Protein AF-A0A1X7JYI3-F1 (afdb_monomer_lite)

Organism: NCBI:txid561720

pLDDT: mean 80.23, std 15.39, range [43.34, 95.81]

InterPro domains:
  IPR036318 FAD-binding, type PCMH-like superfamily [SSF56176] (3-133)

Structure (mmCIF, N/CA/C/O backbone):
data_AF-A0A1X7JYI3-F1
#
_entry.id   AF-A0A1X7JYI3-F1
#
loop_
_atom_site.group_PDB
_atom_site.id
_atom_site.type_symbol
_atom_site.label_atom_id
_atom_site.label_alt_id
_atom_site.label_comp_id
_atom_site.label_asym_id
_atom_site.label_entity_id
_atom_site.label_seq_id
_atom_site.pdbx_PDB_ins_code
_atom_site.Cartn_x
_atom_site.Cartn_y
_atom_site.Cartn_z
_atom_site.occupancy
_atom_site.B_iso_or_equiv
_atom_site.auth_seq_id
_atom_site.auth_comp_id
_atom_site.auth_asym_id
_atom_site.auth_atom_id
_atom_site.pdbx_PDB_model_num
ATOM 1 N N . MET A 1 1 ? 2.845 10.199 -23.343 1.00 49.56 1 MET A N 1
ATOM 2 C CA . MET A 1 1 ? 1.492 9.600 -23.290 1.00 49.56 1 MET A CA 1
ATOM 3 C C . MET A 1 1 ? 1.306 9.140 -21.855 1.00 49.56 1 MET A C 1
ATOM 5 O O . MET A 1 1 ? 2.144 8.370 -21.413 1.00 49.56 1 MET A O 1
ATOM 9 N N . ASN A 1 2 ? 0.325 9.660 -21.110 1.00 53.06 2 ASN A N 1
ATOM 10 C CA . ASN A 1 2 ? 0.148 9.273 -19.703 1.00 53.06 2 ASN A CA 1
ATOM 11 C C . ASN A 1 2 ? -0.702 7.995 -19.648 1.00 53.06 2 ASN A C 1
ATOM 13 O O . ASN A 1 2 ? -1.826 8.034 -20.161 1.00 53.06 2 ASN A O 1
ATOM 17 N N . PRO A 1 3 ? -0.193 6.881 -19.086 1.00 55.44 3 PRO A N 1
ATOM 18 C CA . PRO A 1 3 ? -0.952 5.640 -19.009 1.00 55.44 3 PRO A CA 1
ATOM 19 C C . PRO A 1 3 ? -2.224 5.855 -18.186 1.00 55.44 3 PRO A C 1
ATOM 21 O O . PRO A 1 3 ? -2.179 6.416 -17.087 1.00 55.44 3 PRO A O 1
ATOM 24 N N . GLN A 1 4 ? -3.369 5.441 -18.734 1.00 59.31 4 GLN A N 1
ATOM 25 C CA . GLN A 1 4 ? -4.659 5.550 -18.047 1.00 59.31 4 GLN A CA 1
ATOM 26 C C . GLN A 1 4 ? -4.994 4.286 -17.252 1.00 59.31 4 GLN A C 1
ATOM 28 O O . GLN A 1 4 ? -5.739 4.362 -16.273 1.00 59.31 4 GLN A O 1
ATOM 33 N N . SER A 1 5 ? -4.411 3.149 -17.629 1.00 60.94 5 SER A N 1
ATOM 34 C CA . SER A 1 5 ? -4.537 1.866 -16.944 1.00 60.94 5 SER A CA 1
ATOM 35 C C . SER A 1 5 ? -3.173 1.264 -16.589 1.00 60.94 5 SER A C 1
ATOM 37 O O . SER A 1 5 ? -2.133 1.666 -17.112 1.00 60.94 5 SER A O 1
ATOM 39 N N . LEU A 1 6 ? -3.179 0.273 -15.689 1.00 57.66 6 LEU A N 1
ATOM 40 C CA . LEU A 1 6 ? -1.980 -0.508 -15.379 1.00 57.66 6 LEU A CA 1
ATOM 41 C C . LEU A 1 6 ? -1.507 -1.280 -16.616 1.00 57.66 6 LEU A C 1
ATOM 43 O O . LEU A 1 6 ? -0.316 -1.278 -16.885 1.00 57.66 6 LEU A O 1
ATOM 47 N N . GLU A 1 7 ? -2.419 -1.862 -17.401 1.00 58.38 7 GLU A N 1
ATOM 48 C CA . GLU A 1 7 ? -2.101 -2.563 -18.657 1.00 58.38 7 GLU A CA 1
ATOM 49 C C . GLU A 1 7 ? -1.442 -1.648 -19.699 1.00 58.38 7 GLU A C 1
ATOM 51 O O . GLU A 1 7 ? -0.496 -2.077 -20.360 1.00 58.38 7 GLU A O 1
ATOM 56 N N . ASP A 1 8 ? -1.855 -0.379 -19.796 1.00 62.91 8 ASP A N 1
ATOM 57 C CA . ASP A 1 8 ? -1.162 0.613 -20.634 1.00 62.91 8 ASP A CA 1
ATOM 58 C C . ASP A 1 8 ? 0.273 0.827 -20.153 1.00 62.91 8 ASP A C 1
ATOM 60 O O . ASP A 1 8 ? 1.184 0.990 -20.958 1.00 62.91 8 ASP A O 1
ATOM 64 N N . LEU A 1 9 ? 0.480 0.811 -18.835 1.00 60.69 9 LEU A N 1
ATOM 65 C CA . LEU A 1 9 ? 1.784 0.974 -18.204 1.00 60.69 9 LEU A CA 1
ATOM 66 C C . LEU A 1 9 ? 2.695 -0.231 -18.478 1.00 60.69 9 LEU A C 1
ATOM 68 O O . LEU A 1 9 ? 3.853 -0.029 -18.833 1.00 60.69 9 LEU A O 1
ATOM 72 N N . PHE A 1 10 ? 2.170 -1.461 -18.411 1.00 56.66 10 PHE A N 1
ATOM 73 C CA . PHE A 1 10 ? 2.899 -2.669 -18.834 1.00 56.66 10 PHE A CA 1
ATOM 74 C C . PHE A 1 10 ? 3.205 -2.652 -20.332 1.00 56.66 10 PHE A C 1
ATOM 76 O O . PHE A 1 10 ? 4.313 -2.985 -20.738 1.00 56.66 10 PHE A O 1
ATOM 83 N N . THR A 1 11 ? 2.250 -2.216 -21.154 1.00 60.12 11 THR A N 1
ATOM 84 C CA . THR A 1 11 ? 2.425 -2.136 -22.610 1.00 60.12 11 THR A CA 1
ATOM 85 C C . THR A 1 11 ? 3.463 -1.077 -22.998 1.00 60.12 11 THR A C 1
ATOM 87 O O . THR A 1 11 ? 4.259 -1.299 -23.906 1.00 60.12 11 THR A O 1
ATOM 90 N N . LEU A 1 12 ? 3.496 0.057 -22.289 1.00 54.78 12 LEU A N 1
ATOM 91 C CA . LEU A 1 12 ? 4.497 1.116 -22.456 1.00 54.78 12 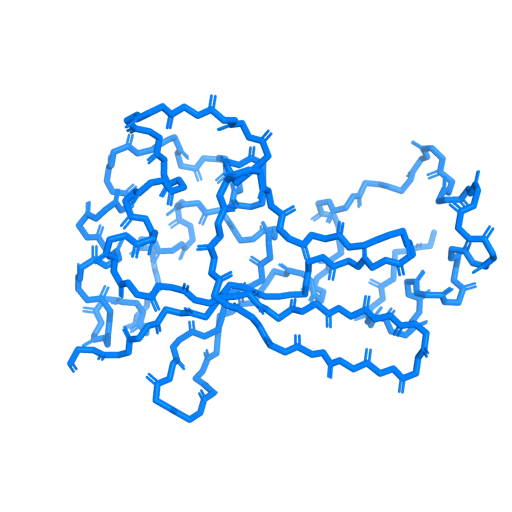LEU A CA 1
ATOM 92 C C . LEU A 1 12 ? 5.885 0.711 -21.947 1.00 54.78 12 LEU A C 1
ATOM 94 O O . LEU A 1 12 ? 6.880 1.158 -22.510 1.00 54.78 12 LEU A O 1
ATOM 98 N N . ALA A 1 13 ? 5.957 -0.106 -20.895 1.00 50.31 13 ALA A N 1
ATOM 99 C CA . ALA A 1 13 ? 7.217 -0.563 -20.311 1.00 50.31 13 ALA A CA 1
ATOM 100 C C . ALA A 1 13 ? 7.895 -1.695 -21.109 1.00 50.31 13 ALA A C 1
ATOM 102 O O . ALA A 1 13 ? 9.081 -1.945 -20.898 1.00 50.31 13 ALA A O 1
ATOM 103 N N . GLY A 1 14 ? 7.178 -2.357 -22.029 1.00 60.28 14 GLY A N 1
ATOM 104 C CA . GLY A 1 14 ? 7.713 -3.450 -22.848 1.00 60.28 14 GLY A CA 1
ATOM 105 C C . GLY A 1 14 ? 8.355 -4.560 -21.999 1.00 60.28 14 GLY A C 1
ATOM 106 O O . GLY A 1 14 ? 7.758 -5.035 -21.035 1.00 60.28 14 GLY A O 1
ATOM 107 N N . ASP A 1 15 ? 9.591 -4.939 -22.344 1.00 46.47 15 ASP A N 1
ATOM 108 C CA . ASP A 1 15 ? 10.493 -5.771 -21.533 1.00 46.47 15 ASP A CA 1
ATOM 109 C C . ASP A 1 15 ? 11.319 -4.871 -20.595 1.00 46.47 15 ASP A C 1
ATOM 111 O O . ASP A 1 15 ? 12.415 -4.495 -20.983 1.00 46.47 15 ASP A O 1
ATOM 115 N N . TRP A 1 16 ? 10.783 -4.479 -19.428 1.00 51.78 16 TRP A N 1
ATOM 116 C CA . TRP A 1 16 ? 11.396 -3.993 -18.155 1.00 51.78 16 TRP A CA 1
ATOM 117 C C . TRP A 1 16 ? 12.772 -3.269 -18.078 1.00 51.78 16 TRP A C 1
ATOM 119 O O . TRP A 1 16 ? 13.213 -2.922 -16.985 1.00 51.78 16 TRP A O 1
ATOM 129 N N . ALA A 1 17 ? 13.444 -2.950 -19.178 1.00 44.91 17 ALA A N 1
ATOM 130 C CA . ALA A 1 17 ? 14.729 -2.262 -19.268 1.00 44.91 17 ALA A CA 1
ATOM 131 C C . ALA A 1 17 ? 14.561 -0.765 -19.575 1.00 44.91 17 ALA A C 1
ATOM 133 O O . ALA A 1 17 ? 15.544 -0.030 -19.659 1.00 44.91 17 ALA A O 1
ATOM 134 N N . GLY A 1 18 ? 13.324 -0.298 -19.747 1.00 43.34 18 GLY A N 1
ATOM 135 C CA . GLY A 1 18 ? 13.061 1.085 -20.099 1.00 43.34 18 GLY A CA 1
ATOM 136 C C . GLY A 1 18 ? 11.595 1.451 -19.986 1.00 43.34 18 GLY A C 1
ATOM 137 O O . GLY A 1 18 ? 10.930 1.643 -20.998 1.00 43.34 18 GLY A O 1
ATOM 138 N N . LEU A 1 19 ? 11.118 1.692 -18.760 1.00 45.94 19 LEU A N 1
ATOM 139 C CA . LEU A 1 19 ? 10.217 2.837 -18.628 1.00 45.94 19 LEU A CA 1
ATOM 140 C C . LEU A 1 19 ? 10.972 4.025 -19.249 1.00 45.94 19 LEU A C 1
ATOM 142 O O . LEU A 1 19 ? 12.139 4.224 -18.887 1.00 45.94 19 LEU A O 1
ATOM 146 N N . PRO A 1 20 ? 10.390 4.774 -20.203 1.00 48.44 20 PRO A N 1
ATOM 147 C CA . PRO A 1 20 ? 11.027 5.991 -20.675 1.00 48.44 20 PRO A CA 1
ATOM 148 C C . PRO A 1 20 ? 11.396 6.808 -19.436 1.00 48.44 20 PRO A C 1
ATOM 150 O O . PRO A 1 20 ? 10.543 6.983 -18.563 1.00 48.44 20 PRO A O 1
ATOM 153 N N . GLN A 1 21 ? 12.646 7.276 -19.333 1.00 50.69 21 GLN A N 1
ATOM 154 C CA . GLN A 1 21 ? 13.122 8.059 -18.176 1.00 50.69 21 GLN A CA 1
ATOM 155 C C . GLN A 1 21 ? 12.273 9.328 -17.928 1.00 50.69 21 GLN A C 1
ATOM 157 O O . GLN A 1 21 ? 12.406 9.975 -16.894 1.00 50.69 21 GLN A O 1
ATOM 162 N N . ASP A 1 22 ? 11.358 9.624 -18.854 1.00 50.53 22 ASP A N 1
ATOM 163 C CA . ASP A 1 22 ? 10.464 10.768 -18.899 1.00 50.53 22 ASP A CA 1
ATOM 164 C C . ASP A 1 22 ? 9.022 10.454 -18.429 1.00 50.53 22 ASP A C 1
ATOM 166 O O . ASP A 1 22 ? 8.158 11.330 -18.488 1.00 50.53 22 ASP A O 1
ATOM 170 N N . VAL A 1 23 ? 8.707 9.224 -17.989 1.00 50.19 23 VAL A N 1
ATOM 171 C CA . VAL A 1 23 ? 7.385 8.912 -17.409 1.00 50.19 23 VAL A CA 1
ATOM 172 C C . VAL A 1 23 ? 7.377 9.288 -15.931 1.00 50.19 23 VAL A C 1
ATOM 174 O O . VAL A 1 23 ? 7.816 8.522 -15.074 1.00 50.19 23 VAL A O 1
ATOM 177 N N . SER A 1 24 ? 6.818 10.459 -15.623 1.00 55.44 24 SER A N 1
ATOM 178 C CA . SER A 1 24 ? 6.459 10.787 -14.244 1.00 55.44 24 SER A CA 1
ATOM 179 C C . SER A 1 24 ? 5.333 9.862 -13.779 1.00 55.44 24 SER A C 1
ATOM 181 O O . SER A 1 24 ? 4.204 9.927 -14.271 1.00 55.44 24 SER A O 1
ATOM 183 N N . LEU A 1 25 ? 5.628 8.998 -12.805 1.00 58.38 25 LEU A N 1
ATOM 184 C CA . LEU A 1 25 ? 4.623 8.137 -12.174 1.00 58.38 25 LEU A CA 1
ATOM 185 C C . LEU A 1 25 ? 3.559 8.952 -11.414 1.00 58.38 25 LEU A C 1
ATOM 187 O O . LEU A 1 25 ? 2.485 8.430 -11.116 1.00 58.38 25 LEU A O 1
ATOM 191 N N . GLU A 1 26 ? 3.823 10.234 -11.127 1.00 55.53 26 GLU A N 1
ATOM 192 C CA . GLU A 1 26 ? 2.874 11.148 -10.477 1.00 55.53 26 GLU A CA 1
ATOM 193 C C . GLU A 1 26 ? 1.648 11.439 -11.350 1.00 55.53 26 GLU A C 1
ATOM 195 O O . GLU A 1 26 ? 0.577 11.730 -10.828 1.00 55.53 26 GLU A O 1
ATOM 200 N N . ASP A 1 27 ? 1.759 11.293 -12.670 1.00 54.19 27 ASP A N 1
ATOM 201 C CA . ASP A 1 27 ? 0.639 11.511 -13.590 1.00 54.19 27 ASP A CA 1
ATOM 202 C C . ASP A 1 27 ? -0.177 10.239 -13.866 1.00 54.19 27 ASP A C 1
ATOM 204 O O . ASP A 1 27 ? -1.195 10.261 -14.573 1.00 54.19 27 ASP A O 1
ATOM 208 N N . VAL A 1 28 ? 0.242 9.108 -13.296 1.00 63.22 28 VAL A N 1
ATOM 209 C CA . VAL A 1 28 ? -0.394 7.810 -13.497 1.00 63.22 28 VAL A CA 1
ATOM 210 C C . VAL A 1 28 ? -1.570 7.665 -12.535 1.00 63.22 28 VAL A C 1
ATOM 212 O O . VAL A 1 28 ? -1.458 7.168 -11.411 1.00 63.22 28 VAL A O 1
ATOM 215 N N . ARG A 1 29 ? -2.754 8.076 -12.998 1.00 62.12 29 ARG A N 1
ATOM 216 C CA . ARG A 1 29 ? -3.994 8.049 -12.199 1.00 62.12 29 ARG A CA 1
ATOM 217 C C . ARG A 1 29 ? -4.332 6.660 -11.653 1.00 62.12 29 ARG A C 1
ATOM 219 O O . ARG A 1 29 ? -4.883 6.564 -10.557 1.00 62.12 29 ARG A O 1
ATOM 226 N N . CYS A 1 30 ? -3.978 5.589 -12.367 1.00 65.81 30 CYS A N 1
ATOM 227 C CA . CYS A 1 30 ? -4.233 4.216 -11.921 1.00 65.81 30 CYS A CA 1
ATOM 228 C C . CYS A 1 30 ? -3.364 3.774 -10.728 1.00 65.81 30 CYS A C 1
ATOM 230 O O . CYS A 1 30 ? -3.592 2.694 -10.190 1.00 65.81 30 CYS A O 1
ATOM 232 N N . LEU A 1 31 ? -2.414 4.600 -10.275 1.00 74.62 31 LEU A N 1
ATOM 233 C CA . LEU A 1 31 ? -1.649 4.400 -9.039 1.00 74.62 31 LEU A CA 1
ATOM 234 C C . LEU A 1 31 ? -2.124 5.306 -7.888 1.00 74.62 31 LEU A C 1
ATOM 236 O O . LEU A 1 31 ? -1.579 5.234 -6.788 1.00 74.62 31 LEU A O 1
ATOM 240 N N . GLN A 1 32 ? -3.139 6.149 -8.119 1.00 83.06 32 GLN A N 1
ATOM 241 C CA . GLN A 1 32 ? -3.635 7.153 -7.173 1.00 83.06 32 GLN A CA 1
ATOM 242 C C . GLN A 1 32 ? -5.106 6.934 -6.795 1.00 83.06 32 GLN A C 1
ATOM 244 O O . GLN A 1 32 ? -5.989 7.752 -7.087 1.00 83.06 32 GLN A O 1
ATOM 249 N N . TRP A 1 33 ? -5.379 5.829 -6.114 1.00 88.06 33 TRP A N 1
ATOM 250 C CA . TRP A 1 33 ? -6.728 5.435 -5.716 1.00 88.06 33 TRP A CA 1
ATOM 251 C C . TRP A 1 33 ? -6.746 4.828 -4.313 1.00 88.06 33 TRP A C 1
ATOM 253 O O . TRP A 1 33 ? -5.740 4.323 -3.823 1.00 88.06 33 TRP A O 1
ATOM 263 N N . ILE A 1 34 ? -7.911 4.900 -3.676 1.00 91.06 34 ILE A N 1
ATOM 264 C CA . ILE A 1 34 ? -8.216 4.272 -2.389 1.00 91.06 34 ILE A CA 1
ATOM 265 C C . ILE A 1 34 ? -9.542 3.542 -2.592 1.00 91.06 34 ILE A C 1
ATOM 267 O O . ILE A 1 34 ? -10.511 4.166 -3.026 1.00 91.06 34 ILE A O 1
ATOM 271 N N . SER A 1 35 ? -9.587 2.241 -2.321 1.00 92.69 35 SER A N 1
ATOM 272 C CA . SER A 1 35 ? -10.793 1.419 -2.470 1.00 92.69 35 SER A CA 1
ATOM 273 C C . SER A 1 35 ? -10.836 0.327 -1.410 1.00 92.69 35 SER A C 1
ATOM 275 O O . SER A 1 35 ? -9.818 -0.023 -0.825 1.00 92.69 35 SER A O 1
ATOM 277 N N . ILE A 1 36 ? -12.012 -0.244 -1.184 1.00 91.81 36 ILE A N 1
ATOM 278 C CA . ILE A 1 36 ? -12.177 -1.432 -0.343 1.00 91.81 36 ILE A CA 1
ATOM 279 C C . ILE A 1 36 ? -11.950 -2.674 -1.213 1.00 91.81 36 ILE A C 1
ATOM 281 O O . ILE A 1 36 ? -12.452 -2.739 -2.338 1.00 91.81 36 ILE A O 1
ATOM 285 N N . LYS A 1 37 ? -11.198 -3.649 -0.698 1.00 90.44 37 LYS A N 1
ATOM 286 C CA . LYS A 1 37 ? -10.955 -4.956 -1.318 1.00 90.44 37 LYS A CA 1
ATOM 287 C C . LYS A 1 37 ? -11.061 -6.043 -0.244 1.00 90.44 37 LYS A C 1
ATOM 289 O O . LYS A 1 37 ? -10.103 -6.300 0.478 1.00 90.44 37 LYS A O 1
ATOM 294 N N . GLY A 1 38 ? -12.231 -6.673 -0.141 1.00 91.19 38 GLY A N 1
ATOM 295 C CA . GLY A 1 38 ? -12.513 -7.614 0.950 1.00 91.19 38 GLY A CA 1
ATOM 296 C C . GLY A 1 38 ? -12.374 -6.926 2.310 1.00 91.19 38 GLY A C 1
ATOM 297 O 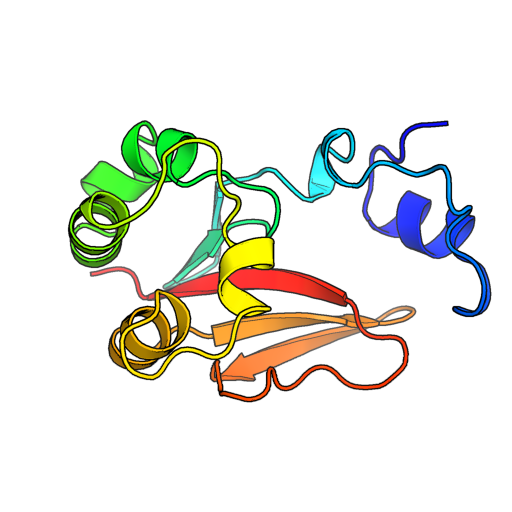O . GLY A 1 38 ? -12.901 -5.830 2.491 1.00 91.19 38 GLY A O 1
ATOM 298 N N . ASP A 1 39 ? -11.603 -7.531 3.211 1.00 94.12 39 ASP A N 1
ATOM 299 C CA . ASP A 1 39 ? -11.347 -7.024 4.568 1.00 94.12 39 ASP A CA 1
ATOM 300 C C . ASP A 1 39 ? -10.191 -6.008 4.637 1.00 94.12 39 ASP A C 1
ATOM 302 O O . ASP A 1 39 ? -9.622 -5.758 5.701 1.00 94.12 39 ASP A O 1
ATOM 306 N N . TYR A 1 40 ? -9.819 -5.421 3.494 1.00 95.06 40 TYR A N 1
ATOM 307 C CA . TYR A 1 40 ? -8.712 -4.478 3.383 1.00 95.06 40 TYR A CA 1
ATOM 308 C C . TYR A 1 40 ? -9.133 -3.167 2.721 1.00 95.06 40 TYR A C 1
ATOM 310 O O . TYR A 1 40 ? -9.931 -3.129 1.780 1.00 95.06 40 TYR A O 1
ATOM 318 N N . LEU A 1 41 ? -8.502 -2.080 3.156 1.00 95.25 41 LEU A N 1
ATOM 319 C CA . LEU A 1 41 ? -8.403 -0.842 2.405 1.00 95.25 41 LEU A CA 1
ATOM 320 C C . LEU A 1 41 ? -7.181 -0.926 1.485 1.00 95.25 41 LEU A C 1
ATOM 322 O O . LEU A 1 41 ? -6.041 -0.942 1.945 1.00 95.25 41 LEU A O 1
ATOM 326 N N . ALA A 1 42 ? -7.422 -0.981 0.182 1.00 93.94 42 ALA A N 1
ATOM 327 C CA . ALA A 1 42 ? -6.392 -1.014 -0.840 1.00 93.94 42 ALA A CA 1
ATOM 328 C C . ALA A 1 42 ? -6.047 0.411 -1.297 1.00 93.94 42 ALA A C 1
ATOM 330 O O . ALA A 1 42 ? -6.928 1.194 -1.668 1.00 93.94 42 ALA A O 1
ATOM 331 N N . ILE A 1 43 ? -4.758 0.746 -1.249 1.00 94.25 43 ILE A N 1
ATOM 332 C CA . ILE A 1 43 ? -4.238 2.092 -1.500 1.00 94.25 43 ILE A CA 1
ATOM 333 C C . ILE A 1 43 ? -3.145 2.019 -2.560 1.00 94.25 43 ILE A C 1
ATOM 335 O O . ILE A 1 43 ? -2.156 1.307 -2.394 1.00 94.25 43 ILE A O 1
ATOM 339 N N . GLY A 1 44 ? -3.312 2.764 -3.651 1.00 92.19 44 GLY A N 1
ATOM 340 C CA . GLY A 1 44 ? -2.300 2.857 -4.698 1.00 92.19 44 GLY A CA 1
ATOM 341 C C . GLY A 1 44 ? -1.010 3.535 -4.201 1.00 92.19 44 GLY A C 1
ATOM 342 O O . GLY A 1 44 ? -1.068 4.431 -3.353 1.00 92.19 44 GLY A O 1
ATOM 343 N N . PRO A 1 45 ? 0.168 3.153 -4.721 1.00 89.69 45 PRO A N 1
ATOM 344 C CA . PRO A 1 45 ? 1.458 3.614 -4.204 1.00 89.69 45 PRO A CA 1
ATOM 345 C C . PRO A 1 45 ? 1.682 5.120 -4.381 1.00 89.69 45 PRO A C 1
ATOM 347 O O . PRO A 1 45 ? 2.426 5.710 -3.607 1.00 89.69 45 PRO A O 1
ATOM 350 N N . MET A 1 46 ? 1.020 5.762 -5.346 1.00 89.75 46 MET A N 1
ATOM 351 C CA . MET A 1 46 ? 1.164 7.200 -5.604 1.00 89.75 46 MET A CA 1
ATOM 352 C C . MET A 1 46 ? 0.166 8.052 -4.808 1.00 89.75 46 MET A C 1
ATOM 354 O O . MET A 1 46 ? 0.095 9.266 -4.986 1.00 89.75 46 MET A O 1
ATOM 358 N N . VAL A 1 47 ? -0.634 7.449 -3.922 1.00 90.75 47 VAL A N 1
ATOM 359 C CA . VAL A 1 47 ? -1.491 8.207 -3.006 1.00 90.75 47 VAL A CA 1
ATOM 360 C C . VAL A 1 47 ? -0.619 8.911 -1.967 1.00 90.75 47 VAL A C 1
ATOM 362 O O . VAL A 1 47 ? 0.187 8.283 -1.281 1.00 90.75 47 VAL A O 1
ATOM 365 N N . THR A 1 48 ? -0.802 10.224 -1.835 1.00 92.31 48 THR A N 1
ATOM 366 C CA . THR A 1 48 ? -0.096 11.036 -0.840 1.00 92.31 48 THR A CA 1
ATOM 367 C C . THR A 1 48 ? -0.689 10.888 0.557 1.00 92.31 48 THR A C 1
ATOM 369 O O . THR A 1 48 ? -1.890 10.645 0.720 1.00 92.31 48 THR A O 1
ATOM 372 N N . TRP A 1 49 ? 0.119 11.113 1.594 1.00 92.06 49 TRP A N 1
ATOM 373 C CA . TRP A 1 49 ? -0.371 11.100 2.978 1.00 92.06 49 TRP A CA 1
ATOM 374 C C . TRP A 1 49 ? -1.434 12.165 3.246 1.00 92.06 49 TRP A C 1
ATOM 376 O O . TRP A 1 49 ? -2.359 11.920 4.020 1.00 92.06 49 TRP A O 1
ATOM 386 N N . GLY A 1 50 ? -1.365 13.319 2.575 1.00 93.12 50 GLY A N 1
ATOM 387 C CA . GLY A 1 50 ? -2.428 14.324 2.617 1.00 93.1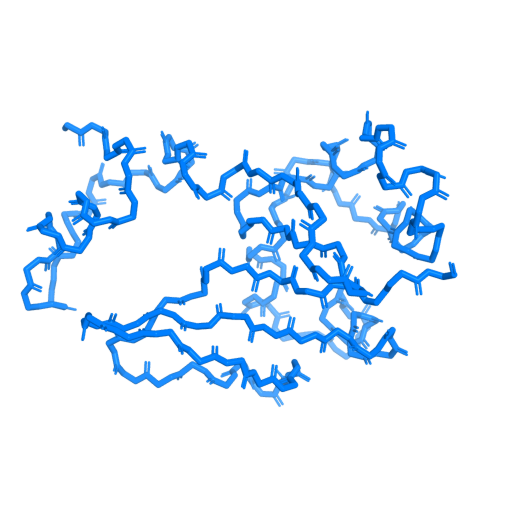2 50 GLY A CA 1
ATOM 388 C C . GLY A 1 50 ? -3.759 13.778 2.090 1.00 93.12 50 GLY A C 1
ATOM 389 O O . GLY A 1 50 ? -4.803 13.981 2.710 1.00 93.12 50 GLY A O 1
ATOM 390 N N . ARG A 1 51 ? -3.728 13.004 0.997 1.00 93.44 51 ARG A N 1
ATOM 391 C CA . ARG A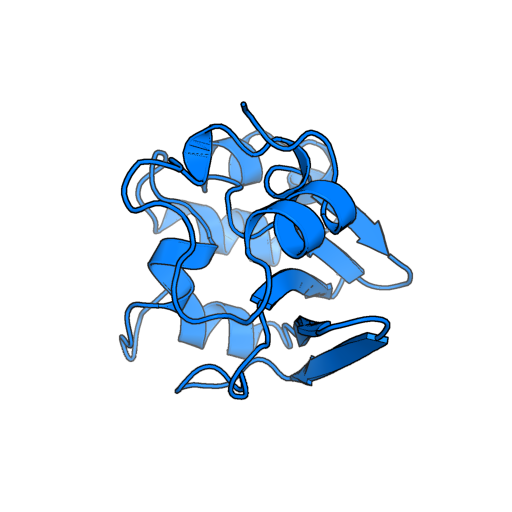 1 51 ? -4.924 12.360 0.435 1.00 93.44 51 ARG A CA 1
ATOM 392 C C . ARG A 1 51 ? -5.445 11.217 1.307 1.00 93.44 51 ARG A C 1
ATOM 394 O O . ARG A 1 51 ? -6.658 11.059 1.406 1.00 93.44 51 ARG A O 1
ATOM 401 N N . ILE A 1 52 ? -4.561 10.465 1.969 1.00 94.31 52 ILE A N 1
ATOM 402 C CA . ILE A 1 52 ? -4.945 9.460 2.977 1.00 94.31 52 ILE A CA 1
ATOM 403 C C . ILE A 1 52 ? -5.704 10.139 4.125 1.00 94.31 52 ILE A C 1
ATOM 405 O O . ILE A 1 52 ? -6.806 9.713 4.458 1.00 94.31 52 ILE A O 1
ATOM 409 N N . ARG A 1 53 ? -5.179 11.245 4.670 1.00 94.44 53 ARG A N 1
ATOM 410 C CA . ARG A 1 53 ? -5.845 12.013 5.741 1.00 94.44 53 ARG A CA 1
ATOM 411 C C . ARG A 1 53 ? -7.203 12.564 5.325 1.00 94.44 53 ARG A C 1
ATOM 413 O O . ARG A 1 53 ? -8.146 12.528 6.109 1.00 94.44 53 ARG A O 1
ATOM 420 N N . GLY A 1 54 ? -7.299 13.089 4.106 1.00 92.94 54 GLY A N 1
ATOM 421 C CA . GLY A 1 54 ? -8.530 13.671 3.571 1.00 92.94 54 GLY A CA 1
ATOM 422 C C . GLY A 1 54 ? -9.568 12.649 3.098 1.00 92.94 54 GLY A C 1
ATOM 423 O O . GLY A 1 54 ? -10.630 13.053 2.639 1.00 92.94 54 GLY A O 1
ATOM 424 N N . SER A 1 55 ? -9.279 11.346 3.156 1.00 94.38 55 SER A N 1
ATOM 425 C CA . SER A 1 55 ? -10.188 10.315 2.658 1.00 94.38 55 SER A CA 1
ATOM 426 C C . SER A 1 55 ? -11.246 9.945 3.695 1.00 94.38 55 SER A C 1
ATOM 428 O O . SER A 1 55 ? -10.927 9.372 4.736 1.00 94.38 55 SER A O 1
ATOM 430 N N . ASP A 1 56 ? -12.520 10.159 3.358 1.00 93.25 56 ASP A N 1
ATOM 431 C CA . ASP A 1 56 ? -13.658 9.707 4.170 1.00 93.25 56 ASP A CA 1
ATOM 432 C C . ASP A 1 56 ? -13.618 8.199 4.464 1.00 93.25 56 ASP A C 1
ATOM 434 O O . ASP A 1 56 ? -14.026 7.766 5.541 1.00 93.25 56 ASP A O 1
ATOM 438 N N . LEU A 1 57 ? -13.133 7.389 3.512 1.00 91.31 57 LEU A N 1
ATOM 439 C CA . LEU A 1 57 ? -12.986 5.942 3.693 1.00 91.31 57 LEU A CA 1
ATOM 440 C C . LEU A 1 57 ? -11.932 5.626 4.754 1.00 91.31 57 LEU A C 1
ATOM 442 O O . LEU A 1 57 ? -12.205 4.844 5.658 1.00 91.31 57 LEU A O 1
ATOM 446 N N . VAL A 1 58 ? -10.758 6.261 4.677 1.00 93.31 58 VAL A N 1
ATOM 447 C CA . VAL A 1 58 ? -9.688 6.078 5.672 1.00 93.31 58 VAL A CA 1
ATOM 448 C C . VAL A 1 58 ? -10.168 6.515 7.051 1.00 93.31 58 VAL A C 1
ATOM 450 O O . VAL A 1 58 ? -10.006 5.775 8.017 1.00 93.31 58 VAL A O 1
ATOM 453 N N . GLN A 1 59 ? -10.807 7.683 7.140 1.00 93.81 59 GLN A N 1
ATOM 454 C CA . GLN A 1 59 ? -11.288 8.224 8.411 1.00 93.81 59 GLN A CA 1
ATOM 455 C C . GLN A 1 59 ? -12.312 7.315 9.098 1.00 93.81 59 GLN A C 1
ATOM 457 O O . GLN A 1 59 ? -12.339 7.250 10.324 1.00 93.81 59 GLN A O 1
ATOM 462 N N . LYS A 1 60 ? -13.148 6.614 8.322 1.00 92.12 60 LYS A N 1
ATOM 463 C CA . LYS A 1 60 ? -14.195 5.733 8.857 1.00 92.12 60 LYS A CA 1
ATOM 464 C C . LYS A 1 60 ? -13.723 4.306 9.110 1.00 92.12 60 LYS A C 1
ATOM 466 O O . LYS A 1 60 ? -14.187 3.695 10.063 1.00 92.12 60 LYS A O 1
ATOM 471 N N . LEU A 1 61 ? -12.871 3.767 8.239 1.00 92.75 61 LEU A N 1
ATOM 472 C CA . LEU A 1 61 ? -12.617 2.323 8.161 1.00 92.75 61 LEU A CA 1
ATOM 473 C C . LEU A 1 61 ? -11.189 1.922 8.545 1.00 92.75 61 LEU A C 1
ATOM 475 O O . LEU A 1 61 ? -10.934 0.751 8.802 1.00 92.75 61 LEU A O 1
ATOM 479 N N . ALA A 1 62 ? -10.255 2.874 8.582 1.00 92.31 62 ALA A N 1
ATOM 480 C CA . ALA A 1 62 ? -8.856 2.618 8.915 1.00 92.31 62 ALA A CA 1
ATOM 481 C C . ALA A 1 62 ? -8.310 3.688 9.886 1.00 92.31 62 ALA A C 1
ATOM 483 O O . ALA A 1 62 ? -7.363 4.407 9.551 1.00 92.31 62 ALA A O 1
ATOM 484 N N . PRO A 1 63 ? -8.875 3.816 11.104 1.00 91.56 63 PRO A N 1
ATOM 485 C CA . PRO A 1 63 ? -8.456 4.831 12.074 1.00 91.56 63 PRO A CA 1
ATOM 486 C C . PRO A 1 63 ? -6.973 4.712 12.455 1.00 91.56 63 PRO A C 1
ATOM 488 O O . PRO A 1 63 ? -6.295 5.728 12.588 1.00 91.56 63 PRO A O 1
ATOM 491 N N . SER A 1 64 ? -6.430 3.494 12.541 1.00 90.81 64 SER A N 1
ATOM 492 C CA . SER A 1 64 ? -5.002 3.275 12.810 1.00 90.81 64 SER A CA 1
ATOM 493 C C . SER A 1 64 ? -4.104 3.791 11.680 1.00 90.81 64 SER A C 1
ATOM 495 O O . SER A 1 64 ? -3.027 4.328 11.936 1.00 90.81 64 SER A O 1
ATOM 497 N N . LEU A 1 65 ? -4.558 3.700 10.424 1.00 92.38 65 LEU A N 1
ATOM 498 C CA . LEU A 1 65 ? -3.869 4.317 9.289 1.00 92.38 65 LEU A CA 1
ATOM 499 C C . LEU A 1 65 ? -3.976 5.844 9.334 1.00 92.38 65 LEU A C 1
ATOM 501 O O . LEU A 1 65 ? -3.010 6.536 9.011 1.00 92.38 65 LEU A O 1
ATOM 505 N N . LEU A 1 66 ? -5.133 6.383 9.730 1.00 92.69 66 LEU A N 1
ATOM 506 C CA . LEU A 1 66 ? -5.310 7.824 9.890 1.00 92.69 66 LEU A CA 1
ATOM 507 C C . LEU A 1 66 ? -4.357 8.381 10.953 1.00 92.69 66 LEU A C 1
ATOM 509 O O . LEU A 1 66 ? -3.696 9.388 10.702 1.00 92.69 66 LEU A O 1
ATOM 513 N N . GLU A 1 67 ? -4.254 7.730 12.110 1.00 91.69 67 GLU A N 1
ATOM 514 C CA . GLU A 1 67 ? -3.320 8.113 13.171 1.00 91.69 67 GLU A CA 1
ATOM 515 C C . GLU A 1 67 ? -1.875 8.057 12.670 1.00 91.69 67 GLU A C 1
ATOM 517 O O . GLU A 1 67 ? -1.142 9.045 12.761 1.00 91.69 67 GLU A O 1
ATOM 522 N N . LEU A 1 68 ? -1.499 6.938 12.040 1.00 89.56 68 LEU A N 1
ATOM 523 C CA . LEU A 1 68 ? -0.192 6.758 11.422 1.00 89.56 68 LEU A CA 1
ATOM 524 C C . LEU A 1 68 ? 0.137 7.903 10.458 1.00 89.56 68 LEU A C 1
ATOM 526 O O . LEU A 1 68 ? 1.237 8.460 10.496 1.00 89.56 68 LEU A O 1
ATOM 530 N N . SER A 1 69 ? -0.828 8.271 9.614 1.00 90.44 69 SER A N 1
ATOM 531 C CA . SER A 1 69 ? -0.630 9.254 8.560 1.00 90.44 69 SER A CA 1
ATOM 532 C C . SER A 1 69 ? -0.187 10.614 9.088 1.00 90.44 69 SER A C 1
ATOM 534 O O . SER A 1 69 ? 0.479 11.320 8.340 1.00 90.44 69 SER A O 1
ATOM 536 N N . GLN A 1 70 ? -0.499 10.990 10.337 1.00 88.88 70 GLN A N 1
ATOM 537 C CA . GLN A 1 70 ? -0.157 12.297 10.921 1.00 88.88 70 GLN A CA 1
ATOM 538 C C . GLN A 1 70 ? 1.353 12.515 11.082 1.00 88.88 70 GLN A C 1
ATOM 540 O O . GLN A 1 70 ? 1.805 13.658 11.098 1.00 88.88 70 GLN A O 1
ATOM 545 N N . GLY A 1 71 ? 2.137 11.435 11.153 1.00 85.94 71 GLY A N 1
ATOM 546 C CA . GLY A 1 71 ? 3.591 11.492 11.322 1.00 85.94 71 GLY A CA 1
ATOM 547 C C . GLY A 1 71 ? 4.393 11.788 10.050 1.00 85.94 71 GLY A C 1
ATOM 548 O O . GLY A 1 71 ? 5.616 11.843 10.128 1.00 85.94 71 GLY A O 1
ATOM 549 N N . PHE A 1 72 ? 3.739 11.953 8.894 1.00 84.62 72 PHE A N 1
ATOM 550 C CA . PHE A 1 72 ? 4.410 12.062 7.591 1.00 84.62 72 PHE A CA 1
ATOM 551 C C . PHE A 1 72 ? 4.211 13.417 6.910 1.00 84.62 72 PHE A C 1
ATOM 553 O O . PHE A 1 72 ? 3.319 14.198 7.242 1.00 84.62 72 PHE A O 1
ATOM 560 N N . GLU A 1 73 ? 5.047 13.721 5.925 1.00 87.81 73 GLU A N 1
ATOM 561 C CA . GLU A 1 73 ? 4.857 14.906 5.092 1.00 87.81 73 GLU A CA 1
ATOM 562 C C . GLU A 1 73 ? 3.678 14.695 4.135 1.00 87.81 73 GLU A C 1
ATOM 564 O O . GLU A 1 73 ? 3.581 13.671 3.462 1.00 87.81 73 GLU A O 1
ATOM 569 N N . GLN A 1 74 ? 2.774 15.676 4.051 1.00 89.50 74 GLN A N 1
ATOM 570 C CA . GLN A 1 74 ? 1.511 15.531 3.311 1.00 89.50 74 GLN A CA 1
ATOM 571 C C . GLN A 1 74 ? 1.695 15.284 1.811 1.00 89.50 74 GLN A C 1
ATOM 573 O O . GLN A 1 74 ? 0.852 14.623 1.209 1.00 89.50 74 GLN A O 1
ATOM 578 N N . ASN A 1 75 ? 2.774 15.808 1.229 1.00 87.81 75 ASN A N 1
ATOM 579 C CA . ASN A 1 75 ? 3.042 15.722 -0.206 1.00 87.81 75 ASN A CA 1
ATOM 580 C C . ASN A 1 75 ? 3.770 14.434 -0.600 1.00 87.81 75 ASN A C 1
ATOM 582 O O . ASN A 1 75 ? 3.849 14.134 -1.784 1.00 87.81 75 ASN A O 1
ATOM 586 N N . ARG A 1 76 ? 4.281 13.666 0.370 1.00 87.25 76 ARG A N 1
ATOM 587 C CA . ARG A 1 76 ? 4.968 12.406 0.091 1.00 87.25 76 ARG A CA 1
ATOM 588 C C . ARG A 1 76 ? 3.962 11.298 -0.176 1.00 87.25 76 ARG A C 1
ATOM 590 O O . ARG A 1 76 ? 2.904 11.234 0.459 1.00 87.25 76 ARG A O 1
ATOM 597 N N . THR A 1 77 ? 4.300 10.431 -1.117 1.00 89.81 77 THR A N 1
ATOM 598 C CA . THR A 1 77 ? 3.492 9.269 -1.488 1.00 89.81 77 THR A CA 1
ATOM 599 C C . THR A 1 77 ? 3.772 8.079 -0.578 1.00 89.81 77 THR A C 1
ATOM 601 O O . THR A 1 77 ? 4.837 7.962 0.036 1.00 89.81 77 THR A O 1
ATOM 604 N N . LEU A 1 78 ? 2.802 7.169 -0.498 1.00 89.62 78 LEU A N 1
ATOM 605 C CA . LEU A 1 78 ? 2.942 5.913 0.232 1.00 89.62 78 LEU A CA 1
ATOM 606 C C . LEU A 1 78 ? 4.107 5.065 -0.312 1.00 89.62 78 LEU A C 1
ATOM 608 O O . LEU A 1 78 ? 4.887 4.518 0.461 1.00 89.62 78 LEU A O 1
ATOM 612 N N . GLY A 1 79 ? 4.254 4.995 -1.637 1.00 87.50 79 GLY A N 1
ATOM 613 C CA . GLY A 1 79 ? 5.295 4.230 -2.321 1.00 87.50 79 GLY A CA 1
ATOM 614 C C . GLY A 1 79 ? 6.703 4.767 -2.067 1.00 87.50 79 GLY A C 1
ATOM 615 O O . GLY A 1 79 ? 7.588 3.995 -1.708 1.00 87.50 79 GLY A O 1
ATOM 616 N N . GLU A 1 80 ? 6.918 6.084 -2.168 1.00 84.88 80 GLU A N 1
ATOM 617 C CA . GLU A 1 80 ? 8.219 6.701 -1.847 1.00 84.88 80 GLU A CA 1
ATOM 618 C C . GLU A 1 80 ? 8.666 6.409 -0.416 1.00 84.88 80 GLU A C 1
ATOM 620 O O . GLU A 1 80 ? 9.855 6.298 -0.126 1.00 84.88 80 GLU A O 1
ATOM 625 N N . GLU A 1 81 ? 7.708 6.348 0.497 1.00 84.50 81 GLU A N 1
ATOM 626 C CA . GLU A 1 81 ? 7.946 6.067 1.902 1.00 84.50 81 GLU A CA 1
ATOM 627 C C . GLU A 1 81 ? 8.248 4.590 2.168 1.00 84.50 81 GLU A C 1
ATOM 629 O O . GLU A 1 81 ? 9.105 4.275 2.991 1.00 84.50 81 GLU A O 1
ATOM 634 N N . LEU A 1 82 ? 7.616 3.683 1.424 1.00 84.38 82 LEU A N 1
ATOM 635 C CA . LEU A 1 82 ? 7.937 2.258 1.453 1.00 84.38 82 LEU A CA 1
ATOM 636 C C . LEU A 1 82 ? 9.298 1.930 0.825 1.00 84.38 82 LEU A C 1
ATOM 638 O O . LEU A 1 82 ? 9.878 0.899 1.142 1.00 84.38 82 LEU A O 1
ATOM 642 N N . LEU A 1 83 ? 9.836 2.788 -0.040 1.00 78.75 83 LEU A N 1
ATOM 643 C CA . LEU A 1 83 ? 11.163 2.597 -0.637 1.00 78.75 83 LEU A CA 1
ATOM 644 C C . LEU A 1 83 ? 12.311 3.085 0.258 1.00 78.75 83 LEU A C 1
ATOM 646 O O . LEU A 1 83 ? 13.472 2.789 -0.026 1.00 78.75 83 LEU A O 1
ATOM 650 N N . LYS A 1 84 ? 12.019 3.814 1.342 1.00 75.06 84 LYS A N 1
ATOM 651 C CA . LYS A 1 84 ? 13.030 4.302 2.288 1.00 75.06 84 LYS A CA 1
ATOM 652 C C . LYS A 1 84 ? 13.077 3.395 3.521 1.00 75.06 84 LYS A C 1
ATOM 654 O O . LYS A 1 84 ? 12.249 3.561 4.417 1.00 75.06 84 LYS A O 1
ATOM 659 N N . PRO A 1 85 ? 14.038 2.459 3.621 1.00 60.75 85 PRO A N 1
ATOM 660 C CA . PRO A 1 85 ? 14.177 1.644 4.818 1.00 60.75 85 PRO A CA 1
ATOM 661 C C . PRO A 1 85 ? 14.521 2.545 6.010 1.00 60.75 85 PRO A C 1
ATOM 663 O O . PRO A 1 85 ? 15.576 3.177 6.050 1.00 60.75 85 PRO A O 1
ATOM 666 N N . SER A 1 86 ? 13.612 2.621 6.979 1.00 67.38 86 SER A N 1
ATOM 667 C CA . SER A 1 86 ? 13.829 3.308 8.250 1.00 67.38 86 SER A CA 1
ATOM 668 C C . SER A 1 86 ? 13.192 2.492 9.379 1.00 67.38 86 SER A C 1
ATOM 670 O O . SER A 1 86 ? 11.995 2.210 9.294 1.00 67.38 86 SER A O 1
ATOM 672 N N . PRO A 1 87 ? 13.936 2.160 10.453 1.00 59.66 87 PRO A N 1
ATOM 673 C CA . PRO A 1 87 ? 13.433 1.381 11.593 1.00 59.66 87 PRO A CA 1
ATOM 674 C C . PRO A 1 87 ? 12.258 2.028 12.343 1.00 59.66 87 PRO A C 1
ATOM 676 O O . PRO A 1 87 ? 11.600 1.390 13.153 1.00 59.66 87 PRO A O 1
ATOM 679 N N . GLN A 1 88 ? 12.022 3.322 12.122 1.00 67.88 88 GLN A N 1
ATOM 680 C CA . GLN A 1 88 ? 10.894 4.070 12.693 1.00 67.88 88 GLN A CA 1
ATOM 681 C C . GLN A 1 88 ? 9.992 4.652 11.597 1.00 67.88 88 GLN A C 1
ATOM 683 O O . GLN A 1 88 ? 9.140 5.507 11.853 1.00 67.88 88 GLN A O 1
ATOM 688 N N . GLY A 1 89 ? 10.224 4.212 10.362 1.00 70.69 89 GLY A N 1
ATOM 689 C CA . GLY A 1 89 ? 9.566 4.702 9.175 1.00 70.69 89 GLY A CA 1
ATOM 690 C C . GLY A 1 89 ? 8.116 4.233 9.047 1.00 70.69 89 GLY A C 1
ATOM 691 O O . GLY A 1 89 ? 7.643 3.372 9.791 1.00 70.69 89 GLY A O 1
ATOM 692 N N . PRO A 1 90 ? 7.409 4.783 8.055 1.00 71.38 90 PRO A N 1
ATOM 693 C CA . PRO A 1 90 ? 6.038 4.392 7.720 1.00 71.38 90 PRO A CA 1
ATOM 694 C C . PRO A 1 90 ? 5.940 2.900 7.433 1.00 71.38 90 PRO A C 1
ATOM 696 O O . PRO A 1 90 ? 4.989 2.262 7.858 1.00 71.38 90 PRO A O 1
ATOM 699 N N . GLY A 1 91 ? 6.960 2.342 6.786 1.00 78.19 91 GLY A N 1
ATOM 700 C CA . GLY A 1 91 ? 7.082 0.923 6.511 1.00 78.19 91 GLY A CA 1
ATOM 701 C C . GLY A 1 91 ? 6.895 0.015 7.725 1.00 78.19 91 GLY A C 1
ATOM 702 O O . GLY A 1 91 ? 5.973 -0.791 7.745 1.00 78.19 91 GLY A O 1
ATOM 703 N N . GLU A 1 92 ? 7.731 0.170 8.750 1.00 82.94 92 GLU A N 1
ATOM 704 C CA . GLU A 1 92 ? 7.664 -0.621 9.992 1.00 82.94 92 GLU A CA 1
ATOM 705 C C . GLU A 1 92 ? 6.310 -0.489 10.698 1.00 82.94 92 GLU A C 1
ATOM 707 O O . GLU A 1 92 ? 5.728 -1.458 11.195 1.00 82.94 92 GLU A O 1
ATOM 712 N N . LYS A 1 93 ? 5.749 0.723 10.694 1.00 85.81 93 LYS A N 1
ATOM 713 C CA . LYS A 1 93 ? 4.431 0.954 11.284 1.00 85.81 93 LYS A CA 1
ATOM 714 C C . LYS A 1 93 ? 3.310 0.304 10.470 1.00 85.81 93 LYS A C 1
ATOM 716 O O . LYS A 1 93 ? 2.387 -0.234 11.064 1.00 85.81 93 LYS A O 1
ATOM 721 N N . LEU A 1 94 ? 3.393 0.303 9.139 1.00 89.12 94 LEU A N 1
ATOM 722 C CA . LEU A 1 94 ? 2.445 -0.403 8.270 1.00 89.12 94 LEU A CA 1
ATOM 723 C C . LEU A 1 94 ? 2.536 -1.923 8.470 1.00 89.12 94 LEU A C 1
ATOM 725 O O . LEU A 1 94 ? 1.502 -2.581 8.546 1.00 89.12 94 LEU A O 1
ATOM 729 N N . ILE A 1 95 ? 3.741 -2.473 8.647 1.00 89.44 95 ILE A N 1
ATOM 730 C CA . ILE A 1 95 ? 3.936 -3.888 9.013 1.00 89.44 95 ILE A CA 1
ATOM 731 C C . ILE A 1 95 ? 3.246 -4.203 10.339 1.00 89.44 95 ILE A C 1
ATOM 733 O O . ILE A 1 95 ? 2.532 -5.196 10.444 1.00 89.44 95 ILE A O 1
ATOM 737 N N . SER A 1 96 ? 3.390 -3.324 11.334 1.00 88.88 96 SER A N 1
ATOM 738 C CA . SER A 1 96 ? 2.742 -3.482 12.644 1.00 88.88 96 SER A CA 1
ATOM 739 C C . SER A 1 96 ? 1.209 -3.475 12.567 1.00 88.88 96 SER A C 1
ATOM 741 O O . SER A 1 96 ? 0.554 -4.051 13.431 1.00 88.88 96 SER A O 1
ATOM 743 N N . LEU A 1 97 ? 0.630 -2.859 11.530 1.00 90.25 97 LEU A N 1
ATOM 744 C CA . LEU A 1 97 ? -0.809 -2.905 11.244 1.00 90.25 97 LEU A CA 1
ATOM 745 C C . LEU A 1 97 ? -1.244 -4.190 10.521 1.00 90.25 97 LEU A C 1
ATOM 747 O O . LEU A 1 97 ? -2.420 -4.327 10.203 1.00 90.25 97 LEU A O 1
ATOM 751 N N . GLY A 1 98 ? -0.327 -5.114 10.224 1.00 92.19 98 GLY A N 1
ATOM 752 C CA . GLY A 1 98 ? -0.613 -6.302 9.419 1.00 92.19 98 GLY A CA 1
ATOM 753 C C . GLY A 1 98 ? -0.833 -5.980 7.939 1.00 92.19 98 GLY A C 1
ATOM 754 O O . GLY A 1 98 ? -1.600 -6.673 7.267 1.00 92.19 98 GLY A O 1
ATOM 755 N N . ALA A 1 99 ? -0.213 -4.905 7.435 1.00 94.19 99 ALA A N 1
ATOM 756 C CA . ALA A 1 99 ? -0.340 -4.530 6.035 1.00 94.19 99 ALA A CA 1
ATOM 757 C C . ALA A 1 99 ? 0.229 -5.607 5.101 1.00 94.19 99 ALA A C 1
ATOM 759 O O . ALA A 1 99 ? 1.260 -6.227 5.368 1.00 94.19 99 ALA A O 1
ATOM 760 N N . LYS A 1 100 ? -0.427 -5.765 3.955 1.00 95.81 100 LYS A N 1
ATOM 761 C CA . LYS A 1 100 ? 0.042 -6.573 2.829 1.00 95.81 100 LYS A CA 1
ATOM 762 C C . LYS A 1 100 ? 0.347 -5.680 1.637 1.00 95.81 100 LYS A C 1
ATOM 764 O O . LYS A 1 100 ? -0.044 -4.513 1.596 1.00 95.81 100 LYS A O 1
ATOM 769 N N . VAL A 1 101 ? 1.020 -6.235 0.643 1.00 94.06 101 VAL A N 1
ATOM 770 C CA . VAL A 1 101 ? 1.218 -5.600 -0.657 1.00 94.06 101 VAL A CA 1
ATOM 771 C C . VAL A 1 101 ? 0.676 -6.484 -1.763 1.00 94.06 101 VAL A C 1
ATOM 773 O O . VAL A 1 101 ? 0.816 -7.707 -1.741 1.00 94.06 101 VAL A O 1
ATOM 776 N N . GLU A 1 102 ? 0.058 -5.840 -2.741 1.00 91.69 102 GLU A N 1
ATOM 777 C CA . GLU A 1 102 ? -0.325 -6.444 -4.004 1.00 91.69 102 GLU A CA 1
ATOM 778 C C . GLU A 1 102 ? 0.737 -6.093 -5.042 1.00 91.69 102 GLU A C 1
ATOM 780 O O . GLU A 1 102 ? 1.015 -4.917 -5.301 1.00 91.69 102 GLU A O 1
ATOM 785 N N . LEU A 1 103 ? 1.324 -7.125 -5.633 1.00 89.69 103 LEU A N 1
ATOM 786 C CA . LEU A 1 103 ? 2.373 -7.023 -6.631 1.00 89.69 103 LEU A CA 1
ATOM 787 C C . LEU A 1 103 ? 1.826 -7.478 -7.975 1.00 89.69 103 LEU A C 1
ATOM 789 O O . LEU A 1 103 ? 1.096 -8.468 -8.057 1.00 89.69 103 LEU A O 1
ATOM 793 N N . LEU A 1 104 ? 2.154 -6.732 -9.021 1.00 84.12 104 LEU A N 1
ATOM 794 C CA . LEU A 1 104 ? 1.683 -6.978 -10.374 1.00 84.12 104 LEU A CA 1
ATOM 795 C C . LEU A 1 104 ? 2.871 -7.292 -11.280 1.00 84.12 104 LEU A C 1
ATOM 797 O O . LEU A 1 104 ? 3.845 -6.547 -11.304 1.00 84.12 104 LEU A O 1
ATOM 801 N N . SER A 1 105 ? 2.756 -8.382 -12.028 1.00 83.12 105 SER A N 1
ATOM 802 C CA . SER A 1 105 ? 3.691 -8.824 -13.063 1.00 83.12 105 SER A CA 1
ATOM 803 C C . SER A 1 105 ? 2.946 -8.987 -14.392 1.00 83.12 105 SER A C 1
ATOM 805 O O . SER A 1 105 ? 1.728 -8.787 -14.458 1.00 83.12 105 SER A O 1
ATOM 807 N N . SER A 1 106 ? 3.657 -9.364 -15.459 1.00 76.25 106 SER A N 1
ATOM 808 C CA . SER A 1 106 ? 3.048 -9.603 -16.774 1.00 76.25 106 SER A CA 1
ATOM 809 C C . SER A 1 106 ? 1.961 -10.685 -16.695 1.00 76.25 106 SER A C 1
ATOM 811 O O . SER A 1 106 ? 2.244 -11.874 -16.555 1.00 76.25 106 SER A O 1
ATOM 813 N N . GLY A 1 107 ? 0.698 -10.255 -16.739 1.00 72.19 107 GLY A N 1
ATOM 814 C CA . GLY A 1 107 ? -0.477 -11.127 -16.751 1.00 72.19 107 GLY A CA 1
ATOM 815 C C . GLY A 1 107 ? -0.877 -11.746 -15.407 1.00 72.19 107 GLY A C 1
ATOM 816 O O . GLY A 1 107 ? -1.807 -12.550 -15.384 1.00 72.19 107 GLY A O 1
ATOM 817 N N . SER A 1 108 ? -0.229 -11.400 -14.287 1.00 82.44 108 SER A N 1
ATOM 818 C CA . SER A 1 108 ? -0.607 -11.953 -12.979 1.00 82.44 108 SER A CA 1
ATOM 819 C C . SER A 1 108 ? -0.387 -10.986 -11.818 1.00 82.44 108 SER A C 1
ATOM 821 O O . SER A 1 108 ? 0.511 -10.148 -11.846 1.00 82.44 108 SER A O 1
ATOM 823 N N . SER A 1 109 ? -1.201 -11.123 -10.772 1.00 86.94 109 SER A N 1
ATOM 824 C CA . SER A 1 109 ? -1.035 -10.404 -9.508 1.00 86.94 109 SER A CA 1
ATOM 825 C C . SER A 1 109 ? -0.913 -11.377 -8.347 1.00 86.94 109 SER A C 1
ATOM 827 O O . SER A 1 109 ? -1.639 -12.372 -8.306 1.00 86.94 109 SER A O 1
ATOM 829 N N . ARG A 1 110 ? -0.068 -11.050 -7.370 1.00 93.00 110 ARG A N 1
ATOM 830 C CA . ARG A 1 110 ? 0.038 -11.792 -6.110 1.00 93.00 110 ARG A CA 1
ATOM 831 C C . ARG A 1 110 ? -0.027 -10.862 -4.910 1.00 93.00 110 ARG A C 1
ATOM 833 O O . ARG A 1 110 ? 0.353 -9.699 -4.993 1.00 93.00 110 ARG A O 1
ATOM 840 N N . GLU A 1 111 ? -0.479 -11.404 -3.790 1.00 95.19 111 GLU A N 1
ATOM 841 C CA . GLU A 1 111 ? -0.472 -10.727 -2.496 1.00 95.19 111 GLU A CA 1
ATOM 842 C C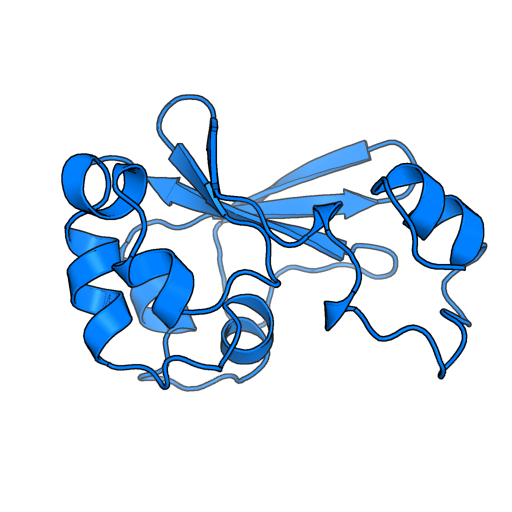 . GLU A 1 111 ? 0.589 -11.358 -1.597 1.00 95.19 111 GLU A C 1
ATOM 844 O O . GLU A 1 111 ? 0.795 -12.573 -1.620 1.00 95.19 111 GLU A O 1
ATOM 849 N N . THR A 1 112 ? 1.270 -10.537 -0.809 1.00 95.06 112 THR A N 1
ATOM 850 C CA . THR A 1 112 ? 2.238 -10.990 0.195 1.00 95.06 112 THR A CA 1
ATOM 851 C C . THR A 1 112 ? 2.249 -10.024 1.369 1.00 95.06 112 THR A C 1
ATOM 853 O O . THR A 1 112 ? 1.884 -8.857 1.216 1.00 95.06 112 THR A O 1
ATOM 856 N N . ASP A 1 113 ? 2.670 -10.493 2.539 1.00 94.81 113 ASP A N 1
ATOM 857 C CA . ASP A 1 113 ? 2.853 -9.620 3.697 1.00 94.81 113 ASP A CA 1
ATOM 858 C C . ASP A 1 113 ? 3.891 -8.536 3.386 1.00 94.81 113 ASP A C 1
ATOM 860 O O . ASP A 1 113 ? 4.869 -8.779 2.670 1.00 94.81 113 ASP A O 1
ATOM 864 N N . LEU A 1 114 ? 3.654 -7.322 3.889 1.00 91.69 114 LEU A N 1
ATOM 865 C CA . LEU A 1 114 ? 4.624 -6.242 3.778 1.00 91.69 114 LEU A CA 1
ATOM 866 C C . LEU A 1 114 ? 5.861 -6.599 4.615 1.00 91.69 114 LEU A C 1
ATOM 868 O O . LEU A 1 114 ? 5.750 -6.997 5.772 1.00 91.69 114 LEU A O 1
ATOM 872 N N . SER A 1 115 ? 7.047 -6.423 4.040 1.00 89.38 115 SER A N 1
ATOM 873 C CA . SER A 1 115 ? 8.328 -6.661 4.709 1.00 89.38 115 SER A CA 1
ATOM 874 C C . SER A 1 115 ? 9.368 -5.624 4.290 1.00 89.38 115 SER A C 1
ATOM 876 O O . SER A 1 115 ? 9.206 -4.972 3.257 1.00 89.38 115 SER A O 1
ATOM 878 N N . PHE A 1 116 ? 10.453 -5.506 5.066 1.00 82.31 116 PHE A N 1
ATOM 879 C CA . PHE A 1 116 ? 11.655 -4.761 4.676 1.00 82.31 116 PHE A CA 1
ATOM 880 C C . PHE A 1 116 ? 12.863 -5.696 4.525 1.00 82.31 116 PHE A C 1
ATOM 882 O O . PHE A 1 116 ? 13.162 -6.438 5.462 1.00 82.31 116 PHE A O 1
ATOM 889 N N . PRO A 1 117 ? 13.589 -5.650 3.388 1.00 83.06 117 PRO A N 1
ATOM 890 C CA . PRO A 1 117 ? 13.270 -4.898 2.166 1.00 83.06 117 PRO A CA 1
ATOM 891 C C . PRO A 1 117 ? 11.931 -5.335 1.538 1.00 83.06 117 PRO A C 1
ATOM 893 O O . PRO A 1 117 ? 11.421 -6.415 1.851 1.00 83.06 117 PRO A O 1
ATOM 896 N N . LEU A 1 118 ? 11.356 -4.476 0.684 1.00 85.38 118 LEU A N 1
ATOM 897 C CA . LEU A 1 118 ? 10.085 -4.772 0.015 1.00 85.38 118 LEU A CA 1
ATOM 898 C C . LEU A 1 118 ? 10.186 -6.091 -0.772 1.00 85.38 118 LEU A C 1
ATOM 900 O O . LEU A 1 118 ? 11.170 -6.282 -1.489 1.00 85.38 118 LEU A O 1
ATOM 904 N N . PRO A 1 119 ? 9.175 -6.977 -0.698 1.00 87.12 119 PRO A N 1
ATOM 905 C CA . PRO A 1 119 ? 9.220 -8.316 -1.292 1.00 87.12 119 PRO A CA 1
ATOM 906 C C . PRO A 1 119 ? 8.894 -8.311 -2.800 1.00 87.12 119 PRO A C 1
ATOM 908 O O . PRO A 1 119 ? 8.110 -9.136 -3.274 1.00 87.12 119 PRO A O 1
ATOM 911 N N . ILE A 1 120 ? 9.468 -7.359 -3.541 1.00 85.88 120 ILE A N 1
ATOM 912 C CA . ILE A 1 120 ? 9.261 -7.145 -4.980 1.00 85.88 120 ILE A CA 1
ATOM 913 C C . ILE A 1 120 ? 10.309 -7.951 -5.754 1.00 85.88 120 ILE A C 1
ATOM 915 O O . ILE A 1 120 ? 11.508 -7.778 -5.532 1.00 85.88 120 ILE A O 1
ATOM 919 N N . ALA A 1 121 ? 9.865 -8.831 -6.650 1.00 86.44 121 ALA A N 1
ATOM 920 C CA . ALA A 1 121 ? 10.738 -9.562 -7.561 1.00 86.44 121 ALA A CA 1
ATOM 921 C C . ALA A 1 121 ? 11.049 -8.745 -8.828 1.00 86.44 121 ALA A C 1
ATOM 923 O O . ALA A 1 121 ? 10.400 -7.745 -9.136 1.00 86.44 121 ALA A O 1
ATOM 924 N N . GLU A 1 122 ? 12.051 -9.186 -9.587 1.00 82.06 122 GLU A N 1
ATOM 925 C CA . GLU A 1 122 ? 12.369 -8.594 -10.886 1.00 82.06 122 GLU A CA 1
ATOM 926 C C . GLU A 1 122 ? 11.151 -8.657 -11.826 1.00 82.06 122 GLU A C 1
ATOM 928 O O . GLU A 1 122 ? 10.522 -9.705 -11.973 1.00 82.06 122 GLU A O 1
ATOM 933 N N . GLY A 1 123 ? 10.796 -7.521 -12.435 1.00 77.25 123 GLY A N 1
ATOM 934 C CA . GLY A 1 123 ? 9.621 -7.397 -13.305 1.00 77.25 123 GLY A CA 1
ATOM 935 C C . GLY A 1 123 ? 8.281 -7.210 -12.581 1.00 77.25 123 GLY A C 1
ATOM 936 O O . GLY A 1 123 ? 7.235 -7.204 -13.235 1.00 77.25 123 GLY A O 1
ATOM 937 N N . GLU A 1 124 ? 8.284 -7.058 -11.253 1.00 83.31 124 GLU A N 1
ATOM 938 C CA . GLU A 1 124 ? 7.085 -6.738 -10.478 1.00 83.31 124 GLU A CA 1
ATOM 939 C C . GLU A 1 124 ? 6.974 -5.247 -10.141 1.00 83.31 124 GLU A C 1
ATOM 941 O O . GLU A 1 124 ? 7.956 -4.560 -9.859 1.00 83.31 124 GLU A O 1
ATOM 946 N N . LEU A 1 125 ? 5.732 -4.764 -10.086 1.00 82.56 125 LEU A N 1
ATOM 947 C CA . LEU A 1 125 ? 5.379 -3.453 -9.549 1.00 82.56 125 LEU A CA 1
ATOM 948 C C . LEU A 1 125 ? 4.549 -3.578 -8.288 1.00 82.56 125 LEU A C 1
ATOM 950 O O . LEU A 1 125 ? 3.644 -4.409 -8.202 1.00 82.56 125 LEU A O 1
ATOM 954 N N . LEU A 1 126 ? 4.762 -2.644 -7.364 1.00 86.38 126 LEU A N 1
ATOM 955 C CA . LEU A 1 126 ? 3.811 -2.392 -6.294 1.00 86.38 126 LEU A CA 1
ATOM 956 C C . LEU A 1 126 ? 2.525 -1.807 -6.888 1.00 86.38 126 LEU A C 1
ATOM 958 O O . LEU A 1 126 ? 2.512 -0.675 -7.368 1.00 86.38 126 LEU A O 1
ATOM 962 N N . ARG A 1 127 ? 1.437 -2.575 -6.849 1.00 86.50 127 ARG A N 1
ATOM 963 C CA . ARG A 1 127 ? 0.122 -2.147 -7.337 1.00 86.50 127 ARG A CA 1
ATOM 964 C C . ARG A 1 127 ? -0.677 -1.449 -6.252 1.00 86.50 127 ARG A C 1
ATOM 966 O O . ARG A 1 127 ? -1.275 -0.403 -6.507 1.00 86.50 127 ARG A O 1
ATOM 973 N N . SER A 1 128 ? -0.717 -2.038 -5.062 1.00 91.38 128 SER A N 1
ATOM 974 C CA . SER A 1 128 ? -1.394 -1.452 -3.913 1.00 91.38 128 SER A CA 1
ATOM 975 C C . SER A 1 128 ? -0.811 -1.948 -2.594 1.00 91.38 128 SER A C 1
ATOM 977 O O . SER A 1 128 ? -0.210 -3.018 -2.513 1.00 91.38 128 SER A O 1
ATOM 979 N N . VAL A 1 129 ? -0.994 -1.144 -1.554 1.00 93.69 129 VAL A N 1
ATOM 980 C CA . VAL A 1 129 ? -0.794 -1.534 -0.159 1.00 93.69 129 VAL A CA 1
ATOM 981 C C . VAL A 1 129 ? -2.168 -1.825 0.427 1.00 93.69 129 VAL A C 1
ATOM 983 O O . VAL A 1 129 ? -3.084 -1.013 0.296 1.00 93.69 129 VAL A O 1
ATOM 986 N N . LEU A 1 130 ? -2.314 -2.989 1.044 1.00 95.25 130 LEU A N 1
ATOM 987 C CA . LEU A 1 130 ? -3.555 -3.480 1.624 1.00 95.25 130 LEU A CA 1
ATOM 988 C C . LEU A 1 130 ? -3.479 -3.310 3.139 1.00 95.25 130 LEU A C 1
ATOM 990 O O . LEU A 1 130 ? -2.675 -3.963 3.802 1.00 95.25 130 LEU A O 1
ATOM 994 N N . ILE A 1 131 ? -4.313 -2.435 3.686 1.00 95.19 131 ILE A N 1
ATOM 995 C CA . ILE A 1 131 ? -4.381 -2.160 5.122 1.00 95.19 131 ILE A CA 1
ATOM 996 C C . ILE A 1 131 ? -5.604 -2.872 5.692 1.00 95.19 131 ILE A C 1
ATOM 998 O O . ILE A 1 131 ? -6.696 -2.620 5.183 1.00 95.19 131 ILE A O 1
ATOM 1002 N N . PRO A 1 132 ? -5.468 -3.749 6.702 1.00 93.50 132 PRO A N 1
ATOM 1003 C CA . PRO A 1 132 ? -6.624 -4.373 7.334 1.00 93.50 132 PRO A CA 1
ATOM 1004 C C . PRO A 1 132 ? -7.628 -3.326 7.821 1.00 93.50 132 PRO A C 1
ATOM 1006 O O . PRO A 1 132 ? -7.239 -2.290 8.368 1.00 93.50 132 PRO A O 1
ATOM 1009 N N . LEU A 1 133 ? -8.913 -3.589 7.601 1.00 90.88 133 LEU A N 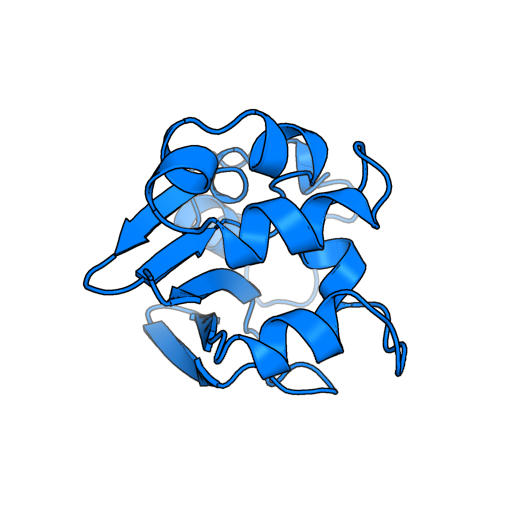1
ATOM 1010 C CA . LEU A 1 133 ? -9.977 -2.789 8.199 1.00 90.88 133 LEU A CA 1
ATOM 1011 C C . LEU A 1 133 ? -10.065 -3.084 9.706 1.00 90.88 133 LEU A C 1
ATOM 1013 O O . LEU A 1 133 ? -9.783 -4.204 10.135 1.00 90.88 133 LEU A O 1
ATOM 1017 N N . ALA A 1 134 ? -10.417 -2.060 10.490 1.00 72.50 134 ALA A N 1
ATOM 1018 C CA . ALA A 1 134 ? -10.593 -2.154 11.943 1.00 72.50 134 ALA A CA 1
ATOM 1019 C C . ALA A 1 134 ? -12.006 -2.609 12.339 1.00 72.50 134 ALA A C 1
ATOM 1021 O O . ALA A 1 134 ? -12.967 -2.244 11.620 1.00 72.50 134 ALA A O 1
#

Sequence (134 aa):
MNPQSLEDLFTLAGDWAGLPQDVSLEDVRCLQWISIKGDYLAIGPMVTWGRIRGSDLVQKLAPSLLELSQGFEQNRTLGEELLKPSPQGPGEKLISLGAKVELLSSGSSRETDLSFPLPIAEGELLRSVLIPLA

Secondary structure (DSSP, 8-state):
---SSHHHHHHHHTTTT-S-TT--GGG-GGGS-EEEETTEEEE-TT-BHHHHHT-HHHHHH-HHHHHHHTTS-TTSBHHHHHTS--TTSHHHHHHHTT-EEEEEETTEEEEEE--SS--PPTT-EEEEEEEEP-

Foldseek 3Di:
DADAEVVSVCVCCPPVPDPPPPHDCLSRVLQQDWDDDPQWTWHRQNHFLLNCLVDPCCVPWPVLSNVLSVVDDRNDTNNVQLCDDDCPTSQVSQLVQQKWWWKDADPDIDIDTRDPVGPADRRIDGSTIIGGTD

Radius of gyration: 14.46 Å; chains: 1; bounding box: 29×28×36 Å